Protein AF-A0A6M1ZER3-F1 (afdb_monomer)

Sequence (90 aa):
MLFDLTFFKKDKDSALAAVSQDGWALACATPELRDDLEVVSAAIAQNPEAIQYASKRIKNNPELLQESEKRLELIAQYDDYTIEEYSFEE

Structure (mmCIF, N/CA/C/O backbone):
data_AF-A0A6M1ZER3-F1
#
_entry.id   AF-A0A6M1ZER3-F1
#
loop_
_atom_site.group_PDB
_atom_site.id
_atom_site.type_symbol
_atom_site.label_atom_id
_atom_site.label_alt_id
_atom_site.label_comp_id
_atom_site.label_asym_id
_atom_site.label_entity_id
_atom_site.label_seq_id
_atom_site.pdbx_PDB_ins_code
_atom_site.Cartn_x
_atom_site.Cartn_y
_atom_site.Cartn_z
_atom_site.occupancy
_atom_site.B_iso_or_equiv
_atom_site.auth_seq_id
_atom_site.auth_comp_id
_atom_site.auth_asym_id
_atom_site.auth_atom_id
_atom_site.pdbx_PDB_model_num
ATOM 1 N N . MET A 1 1 ? 8.025 14.425 -30.007 1.00 50.88 1 MET A N 1
ATOM 2 C CA . MET A 1 1 ? 8.581 13.480 -29.016 1.00 50.88 1 MET A CA 1
ATOM 3 C C . MET A 1 1 ? 7.412 12.871 -28.262 1.00 50.88 1 MET A C 1
ATOM 5 O O . MET A 1 1 ? 6.687 13.609 -27.619 1.00 50.88 1 MET A O 1
ATOM 9 N N . LEU A 1 2 ? 7.169 11.573 -28.449 1.00 54.81 2 LEU A N 1
ATOM 10 C CA . LEU A 1 2 ? 6.015 10.812 -27.936 1.00 54.81 2 LEU A CA 1
ATOM 11 C C . LEU A 1 2 ? 6.456 9.830 -26.826 1.00 54.81 2 LEU A C 1
ATOM 13 O O . LEU A 1 2 ? 5.882 8.758 -26.685 1.00 54.81 2 LEU A O 1
ATOM 17 N N . PHE A 1 3 ? 7.534 10.158 -26.103 1.00 57.72 3 PHE A N 1
ATOM 18 C CA . PHE A 1 3 ? 8.285 9.172 -25.320 1.00 57.72 3 PHE A CA 1
ATOM 19 C C . PHE A 1 3 ? 7.764 8.931 -23.893 1.00 57.72 3 PHE A C 1
ATOM 21 O O . PHE A 1 3 ? 8.064 7.882 -23.345 1.00 57.72 3 PHE A O 1
ATOM 28 N N . ASP A 1 4 ? 6.925 9.806 -23.323 1.00 59.88 4 ASP A N 1
ATOM 29 C CA . ASP A 1 4 ? 6.686 9.755 -21.865 1.00 59.88 4 ASP A CA 1
ATOM 30 C C . ASP A 1 4 ? 5.260 9.423 -21.400 1.00 59.88 4 ASP A C 1
ATOM 32 O O . ASP A 1 4 ? 5.063 9.069 -20.243 1.00 59.88 4 ASP A O 1
ATOM 36 N N . LEU A 1 5 ? 4.239 9.451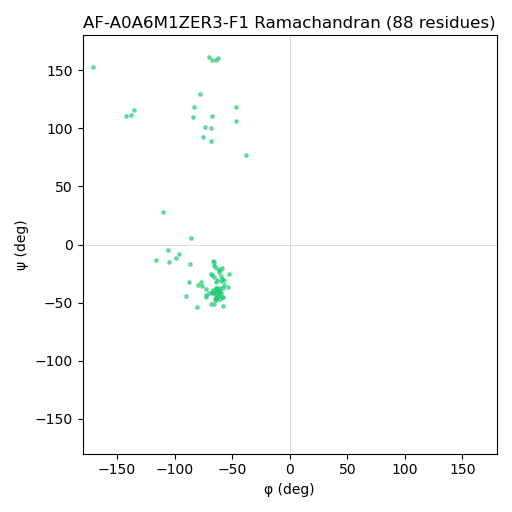 -22.264 1.00 61.41 5 LEU A N 1
ATOM 37 C CA . LEU A 1 5 ? 2.862 9.159 -21.817 1.00 61.41 5 LEU A CA 1
ATOM 38 C C . LEU A 1 5 ? 2.506 7.668 -21.844 1.00 61.41 5 LEU A C 1
ATOM 40 O O . LEU A 1 5 ? 1.688 7.211 -21.049 1.00 61.41 5 LEU A O 1
ATOM 44 N N . THR A 1 6 ? 3.074 6.905 -22.776 1.00 70.56 6 THR A N 1
ATOM 45 C CA . THR A 1 6 ? 2.764 5.475 -22.938 1.00 70.56 6 THR A CA 1
ATOM 46 C C . THR A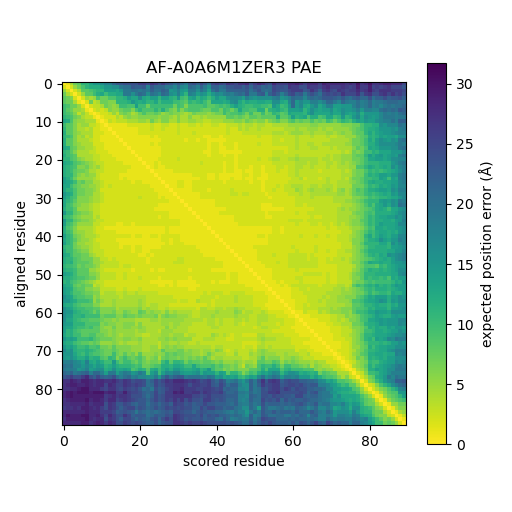 1 6 ? 3.501 4.613 -21.922 1.00 70.56 6 THR A C 1
ATOM 48 O O . THR A 1 6 ? 2.940 3.626 -21.454 1.00 70.56 6 THR A O 1
ATOM 51 N N . PHE A 1 7 ? 4.725 5.002 -21.559 1.00 69.94 7 PHE A N 1
ATOM 52 C CA . PHE A 1 7 ? 5.527 4.322 -20.547 1.00 69.94 7 PHE A CA 1
ATOM 53 C C . PHE A 1 7 ? 4.880 4.450 -19.162 1.00 69.94 7 PHE A C 1
ATOM 55 O O . PHE A 1 7 ? 4.559 3.439 -18.549 1.00 69.94 7 PHE A O 1
ATOM 62 N N . PHE A 1 8 ? 4.532 5.676 -18.752 1.00 66.25 8 PHE A N 1
ATOM 63 C CA . PHE A 1 8 ? 3.876 5.918 -17.464 1.00 66.25 8 PHE A CA 1
ATOM 64 C C . PHE A 1 8 ? 2.506 5.232 -17.348 1.00 66.25 8 PHE A C 1
ATOM 66 O O . PHE A 1 8 ? 2.183 4.658 -16.311 1.00 66.25 8 PHE A O 1
ATOM 73 N N . LYS A 1 9 ? 1.703 5.225 -18.425 1.00 76.44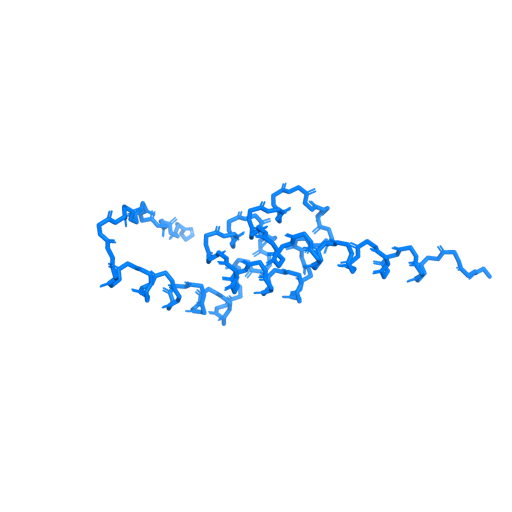 9 LYS A N 1
ATOM 74 C CA . LYS A 1 9 ? 0.440 4.467 -18.450 1.00 76.44 9 LYS A CA 1
ATOM 75 C C . LYS A 1 9 ? 0.669 2.970 -18.269 1.00 76.44 9 LYS A C 1
ATOM 77 O O . LYS A 1 9 ? -0.030 2.351 -17.481 1.00 76.44 9 LYS A O 1
ATOM 82 N N . LYS A 1 10 ? 1.669 2.403 -18.948 1.00 80.38 10 LYS A N 1
ATOM 83 C CA . LYS A 1 10 ? 1.996 0.980 -18.826 1.00 80.38 10 LYS A CA 1
ATOM 84 C C . LYS A 1 10 ? 2.457 0.617 -17.413 1.00 80.38 10 LYS A C 1
ATOM 86 O O . LYS A 1 10 ? 2.073 -0.442 -16.916 1.00 80.38 10 LYS A O 1
ATOM 91 N N . ASP A 1 11 ? 3.240 1.478 -16.771 1.00 85.81 11 ASP A N 1
ATOM 92 C CA . ASP A 1 11 ? 3.687 1.269 -15.391 1.00 85.81 11 ASP A CA 1
ATOM 93 C C . ASP A 1 11 ? 2.517 1.343 -14.410 1.00 85.81 11 ASP A C 1
ATOM 95 O O . ASP A 1 11 ? 2.397 0.490 -13.531 1.00 85.81 11 ASP A O 1
ATOM 99 N N . LYS A 1 12 ? 1.597 2.294 -14.612 1.00 90.81 12 LYS A N 1
ATOM 100 C CA . LYS A 1 12 ? 0.367 2.397 -13.824 1.00 90.81 12 LYS A CA 1
ATOM 101 C C . LYS A 1 12 ? -0.551 1.190 -14.014 1.00 90.81 12 LYS A C 1
ATOM 103 O O . LYS A 1 12 ? -0.989 0.617 -13.023 1.00 90.81 12 LYS A O 1
ATOM 108 N N . ASP A 1 13 ? -0.800 0.762 -15.249 1.00 93.69 13 ASP A N 1
ATOM 109 C CA . ASP A 1 13 ? -1.630 -0.416 -15.544 1.00 93.69 13 ASP A CA 1
ATOM 110 C C . ASP A 1 13 ? -1.027 -1.686 -14.922 1.00 93.69 13 ASP A C 1
ATOM 112 O O . ASP A 1 13 ? -1.736 -2.511 -14.344 1.00 93.69 13 ASP A O 1
ATOM 116 N N . SER A 1 14 ? 0.301 -1.824 -14.993 1.00 92.62 14 SER A N 1
ATOM 117 C CA . SER A 1 14 ? 1.025 -2.940 -14.374 1.00 92.62 14 SER A CA 1
ATOM 118 C C . SER A 1 14 ? 0.924 -2.896 -12.849 1.00 92.62 14 SER A C 1
ATOM 120 O O . SER A 1 14 ? 0.703 -3.930 -12.220 1.00 92.62 14 SER A O 1
ATOM 122 N N . ALA A 1 15 ? 1.042 -1.707 -12.253 1.00 93.62 15 ALA A N 1
ATOM 123 C CA . ALA A 1 15 ? 0.875 -1.516 -10.819 1.00 93.62 15 ALA A CA 1
ATOM 124 C C . ALA A 1 15 ? -0.553 -1.840 -10.369 1.00 93.62 15 ALA A C 1
ATOM 126 O O . ALA A 1 15 ? -0.714 -2.580 -9.406 1.00 93.62 15 ALA A O 1
ATOM 127 N N . LEU A 1 16 ? -1.575 -1.376 -11.096 1.00 96.00 16 LEU A N 1
ATOM 128 C CA . LEU A 1 16 ? -2.983 -1.696 -10.836 1.00 96.00 16 LEU A CA 1
ATOM 129 C C . LEU A 1 16 ? -3.235 -3.207 -10.886 1.00 96.00 16 LEU A C 1
ATOM 131 O O . LEU A 1 16 ? -3.859 -3.761 -9.982 1.00 96.00 16 LEU A O 1
ATOM 135 N N . ALA A 1 17 ? -2.693 -3.896 -11.893 1.00 95.94 17 ALA A N 1
ATOM 136 C CA . ALA A 1 17 ? -2.797 -5.348 -11.990 1.00 95.94 17 ALA A CA 1
ATOM 137 C C . ALA A 1 17 ? -2.090 -6.068 -10.828 1.00 95.94 17 ALA A C 1
ATOM 139 O O . ALA A 1 17 ? -2.598 -7.077 -10.337 1.00 95.94 17 ALA A O 1
ATOM 140 N N . ALA A 1 18 ? -0.946 -5.560 -10.363 1.00 95.19 18 ALA A N 1
ATOM 141 C CA . ALA A 1 18 ? -0.232 -6.123 -9.222 1.00 95.19 18 ALA A CA 1
ATOM 142 C C . ALA A 1 18 ? -1.008 -5.924 -7.911 1.00 95.19 18 ALA A C 1
ATOM 144 O O . ALA A 1 18 ? -1.283 -6.903 -7.222 1.00 95.19 18 ALA A O 1
ATOM 145 N N . VAL A 1 19 ? -1.438 -4.693 -7.608 1.00 96.12 19 VAL A N 1
ATOM 146 C CA . VAL A 1 19 ? -2.153 -4.385 -6.356 1.00 96.12 19 VAL A CA 1
ATOM 147 C C . VAL A 1 19 ? -3.549 -5.001 -6.299 1.00 96.12 19 VAL A C 1
ATOM 149 O O . VAL A 1 19 ? -4.041 -5.295 -5.217 1.00 96.12 19 VAL A O 1
ATOM 152 N N . SER A 1 20 ? -4.173 -5.257 -7.455 1.00 94.31 20 SER A N 1
ATOM 153 C CA . SER A 1 20 ? -5.441 -5.996 -7.523 1.00 94.31 20 SER A CA 1
ATOM 154 C C . SER A 1 20 ? -5.305 -7.468 -7.121 1.00 94.31 20 SER A C 1
ATOM 156 O O . SER A 1 20 ? -6.278 -8.072 -6.677 1.00 94.31 20 SER A O 1
ATOM 158 N N . GLN A 1 21 ? -4.110 -8.047 -7.276 1.00 94.50 21 GLN A N 1
ATOM 159 C CA . GLN A 1 21 ? -3.812 -9.419 -6.865 1.00 94.50 21 GLN A CA 1
ATOM 160 C C . GLN A 1 21 ? -3.294 -9.461 -5.426 1.00 94.50 21 GLN A C 1
ATOM 162 O O . GLN A 1 21 ? -3.746 -10.297 -4.646 1.00 94.50 21 GLN A O 1
ATOM 167 N N . ASP A 1 22 ? -2.390 -8.546 -5.074 1.00 93.00 22 ASP A N 1
ATOM 168 C CA . ASP A 1 22 ? -1.800 -8.406 -3.743 1.00 93.00 22 ASP A CA 1
ATOM 169 C C . ASP A 1 22 ? -1.609 -6.926 -3.380 1.00 93.00 22 ASP A C 1
ATOM 171 O O . ASP A 1 22 ? -0.745 -6.256 -3.944 1.00 93.00 22 ASP A O 1
ATOM 175 N N . GLY A 1 23 ? -2.373 -6.406 -2.417 1.00 91.38 23 GLY A N 1
ATOM 176 C CA . GLY A 1 23 ? -2.303 -5.013 -1.977 1.00 91.38 23 GLY A CA 1
ATOM 177 C C . GLY A 1 23 ? -0.922 -4.630 -1.436 1.00 91.38 23 GLY A C 1
ATOM 178 O O . GLY A 1 23 ? -0.492 -3.485 -1.602 1.00 91.38 23 GLY A O 1
ATOM 179 N N . TRP A 1 24 ? -0.158 -5.592 -0.901 1.00 94.19 24 TRP A N 1
ATOM 180 C CA . TRP A 1 24 ? 1.229 -5.376 -0.471 1.00 94.19 24 TRP A CA 1
ATOM 181 C C . TRP A 1 24 ? 2.174 -5.060 -1.635 1.00 94.19 24 TRP A C 1
ATOM 183 O O . TRP A 1 24 ? 3.239 -4.483 -1.410 1.00 94.19 24 TRP A O 1
ATOM 193 N N . ALA A 1 25 ? 1.792 -5.342 -2.887 1.00 95.56 25 ALA A N 1
ATOM 194 C CA . ALA A 1 25 ? 2.584 -4.991 -4.066 1.00 95.56 25 ALA A CA 1
ATOM 195 C C . ALA A 1 25 ? 2.855 -3.478 -4.176 1.00 95.56 25 ALA A C 1
ATOM 197 O O . ALA A 1 25 ? 3.832 -3.068 -4.810 1.00 95.56 25 ALA A O 1
ATOM 198 N N . LEU A 1 26 ? 2.060 -2.638 -3.499 1.00 94.38 26 LEU A N 1
ATOM 199 C CA . LEU A 1 26 ? 2.327 -1.204 -3.376 1.00 94.38 26 LEU A CA 1
ATOM 200 C C . LEU A 1 26 ? 3.707 -0.915 -2.749 1.00 94.38 26 LEU A C 1
ATOM 202 O O . LEU A 1 26 ? 4.364 0.059 -3.123 1.00 94.38 26 LEU A O 1
ATOM 206 N N . ALA A 1 27 ? 4.203 -1.794 -1.871 1.00 95.19 27 ALA A N 1
ATOM 207 C CA . ALA A 1 27 ? 5.537 -1.712 -1.274 1.00 95.19 27 ALA A CA 1
ATOM 208 C C . ALA A 1 27 ? 6.679 -1.803 -2.298 1.00 95.19 27 ALA A C 1
ATOM 210 O O . ALA A 1 27 ? 7.795 -1.360 -2.013 1.00 95.19 27 ALA A O 1
ATOM 211 N N . CYS A 1 28 ? 6.416 -2.350 -3.487 1.00 93.12 28 CYS A N 1
ATOM 212 C CA . CYS A 1 28 ? 7.373 -2.454 -4.588 1.00 93.12 28 CYS A CA 1
ATOM 213 C C . CYS A 1 28 ? 7.192 -1.355 -5.645 1.00 93.12 28 CYS A C 1
ATOM 215 O O . CYS A 1 28 ? 8.065 -1.184 -6.494 1.00 93.12 28 CYS A O 1
ATOM 217 N N . ALA A 1 29 ? 6.095 -0.594 -5.598 1.00 93.31 29 ALA A N 1
ATOM 218 C CA . ALA A 1 29 ? 5.818 0.467 -6.559 1.00 93.31 29 ALA A CA 1
ATOM 219 C C . ALA A 1 29 ? 6.811 1.635 -6.421 1.00 93.31 29 ALA A C 1
ATOM 221 O O . ALA A 1 29 ? 7.432 1.821 -5.366 1.00 93.31 29 ALA A O 1
ATOM 222 N N . THR A 1 30 ? 6.955 2.441 -7.473 1.00 94.38 30 THR A N 1
ATOM 223 C CA . THR A 1 30 ? 7.801 3.642 -7.440 1.00 94.38 30 THR A CA 1
ATOM 224 C C . THR A 1 30 ? 7.177 4.733 -6.557 1.00 94.38 30 THR A C 1
ATOM 226 O O . THR A 1 30 ? 5.976 4.679 -6.271 1.00 94.38 30 THR A O 1
ATOM 229 N N . PRO A 1 31 ? 7.952 5.738 -6.108 1.00 93.69 31 PRO A N 1
ATOM 230 C CA . PRO A 1 31 ? 7.415 6.849 -5.325 1.00 93.69 31 PRO A CA 1
ATOM 231 C C . PRO A 1 31 ? 6.238 7.564 -5.998 1.00 93.69 31 PRO A C 1
ATOM 233 O O . PRO A 1 31 ? 5.296 7.938 -5.310 1.00 93.69 31 PRO A O 1
ATOM 236 N N . GLU A 1 32 ? 6.260 7.704 -7.324 1.00 93.31 32 GLU A N 1
ATOM 237 C CA . GLU A 1 32 ? 5.195 8.346 -8.103 1.00 93.31 32 GLU A CA 1
ATOM 238 C C . GLU A 1 32 ? 3.895 7.536 -8.052 1.00 93.31 32 GLU A C 1
ATOM 240 O O . GLU A 1 32 ? 2.817 8.104 -7.915 1.00 93.31 32 GLU A O 1
ATOM 245 N N . LEU A 1 33 ? 3.989 6.205 -8.108 1.00 94.25 33 LEU A N 1
ATOM 246 C CA . LEU A 1 33 ? 2.834 5.305 -8.049 1.00 94.25 33 LEU A CA 1
ATOM 247 C C . LEU A 1 33 ? 2.288 5.142 -6.624 1.00 94.25 33 LEU A C 1
ATOM 249 O O . LEU A 1 33 ? 1.081 5.031 -6.443 1.00 94.25 33 LEU A O 1
ATOM 253 N N . ARG A 1 34 ? 3.148 5.200 -5.597 1.00 94.75 34 ARG A N 1
ATOM 254 C CA . ARG A 1 34 ? 2.728 5.282 -4.177 1.00 94.75 34 ARG A CA 1
ATOM 255 C C . ARG A 1 34 ? 2.026 6.591 -3.835 1.00 94.75 34 ARG A C 1
ATOM 257 O O . ARG A 1 34 ? 1.453 6.733 -2.756 1.00 94.75 34 ARG A O 1
ATOM 264 N N . ASP A 1 35 ? 2.144 7.563 -4.719 1.00 94.44 35 ASP A N 1
ATOM 265 C CA . ASP A 1 35 ? 1.552 8.881 -4.613 1.00 94.44 35 ASP A CA 1
ATOM 266 C C . ASP A 1 35 ? 0.348 9.044 -5.567 1.00 94.44 35 ASP A C 1
ATOM 268 O O . ASP A 1 35 ? -0.365 10.048 -5.504 1.00 94.44 35 ASP A O 1
ATOM 272 N N . ASP A 1 36 ? 0.077 8.039 -6.409 1.00 94.81 36 ASP A N 1
ATOM 273 C CA . ASP A 1 36 ? -1.088 7.974 -7.290 1.00 94.81 36 ASP A CA 1
ATOM 274 C C . ASP A 1 36 ? -2.306 7.447 -6.517 1.00 94.81 36 ASP A C 1
ATOM 276 O O . ASP A 1 36 ? -2.325 6.323 -6.013 1.00 94.81 36 ASP A O 1
ATOM 280 N N . LEU A 1 37 ? -3.345 8.281 -6.433 1.00 92.88 37 LEU A N 1
ATOM 281 C CA . LEU A 1 37 ? -4.570 7.985 -5.687 1.00 92.88 37 LEU A CA 1
ATOM 282 C C . LEU A 1 37 ? -5.267 6.704 -6.155 1.00 92.88 37 LEU A C 1
ATOM 284 O O . LEU A 1 37 ? -5.815 5.979 -5.331 1.00 92.88 37 LEU A O 1
ATOM 288 N N . GLU A 1 38 ? -5.263 6.427 -7.457 1.00 94.81 38 GLU A N 1
ATOM 289 C CA . GLU A 1 38 ? -5.973 5.283 -8.030 1.00 94.81 38 GLU A CA 1
ATOM 290 C C . GLU A 1 38 ? -5.252 3.978 -7.694 1.00 94.81 38 GLU A C 1
ATOM 292 O O . GLU A 1 38 ? -5.883 3.015 -7.262 1.00 94.81 38 GLU A O 1
ATOM 297 N N . VAL A 1 39 ? -3.921 3.968 -7.816 1.00 95.56 39 VAL A N 1
ATOM 298 C CA . VAL A 1 39 ? -3.095 2.806 -7.461 1.00 95.56 39 VAL A CA 1
ATOM 299 C C . VAL A 1 39 ? -3.189 2.513 -5.966 1.00 95.56 39 VAL A C 1
ATOM 301 O O . VAL A 1 39 ? -3.402 1.365 -5.577 1.00 95.56 39 VAL A O 1
ATOM 304 N N . VAL A 1 40 ? -3.081 3.540 -5.117 1.00 94.94 40 VAL A N 1
ATOM 305 C CA . VAL A 1 40 ? -3.176 3.359 -3.661 1.00 94.94 40 VAL A CA 1
ATOM 306 C C . VAL A 1 40 ? -4.583 2.935 -3.241 1.00 94.94 40 VAL A C 1
ATOM 308 O O . VAL A 1 40 ? -4.721 2.044 -2.409 1.00 94.94 40 VAL A O 1
ATOM 311 N N . SER A 1 41 ? -5.631 3.520 -3.824 1.00 93.81 41 SER A N 1
ATOM 312 C CA . SER A 1 41 ? -7.012 3.129 -3.525 1.00 93.81 41 SER A CA 1
ATOM 313 C C . SER A 1 41 ? -7.281 1.673 -3.913 1.00 93.81 41 SER A C 1
ATOM 315 O O . SER A 1 41 ? -7.869 0.936 -3.123 1.00 93.81 41 SER A O 1
ATOM 317 N N . ALA A 1 42 ? -6.791 1.229 -5.075 1.00 95.31 42 ALA A N 1
ATOM 318 C CA . ALA A 1 42 ? -6.881 -0.170 -5.484 1.00 95.31 42 ALA A 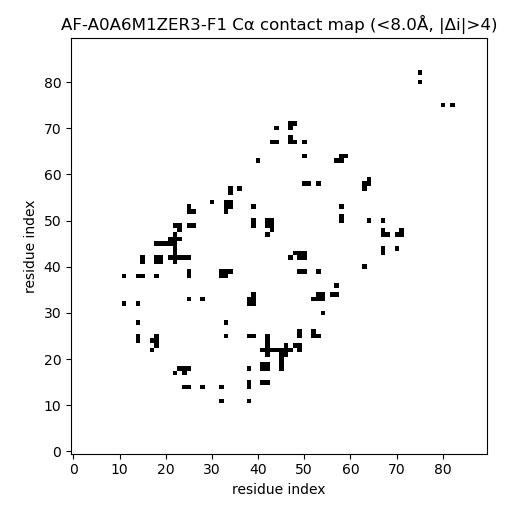CA 1
ATOM 319 C C . ALA A 1 42 ? -6.135 -1.102 -4.513 1.00 95.31 42 ALA A C 1
ATOM 321 O O . ALA A 1 42 ? -6.660 -2.157 -4.160 1.00 95.31 42 ALA A O 1
ATOM 322 N N . ALA A 1 43 ? -4.958 -0.690 -4.029 1.00 95.31 43 ALA A N 1
ATOM 323 C CA . ALA A 1 43 ? -4.207 -1.441 -3.028 1.00 95.31 43 ALA A CA 1
ATOM 324 C C . ALA A 1 43 ? -4.960 -1.546 -1.692 1.00 95.31 43 ALA A C 1
ATOM 326 O O . ALA A 1 43 ? -5.090 -2.648 -1.175 1.00 95.31 43 ALA A O 1
ATOM 327 N N . ILE A 1 44 ? -5.516 -0.441 -1.177 1.00 93.12 44 ILE A N 1
ATOM 328 C CA . ILE A 1 44 ? -6.320 -0.402 0.063 1.00 93.12 44 ILE A CA 1
ATOM 329 C C . ILE A 1 4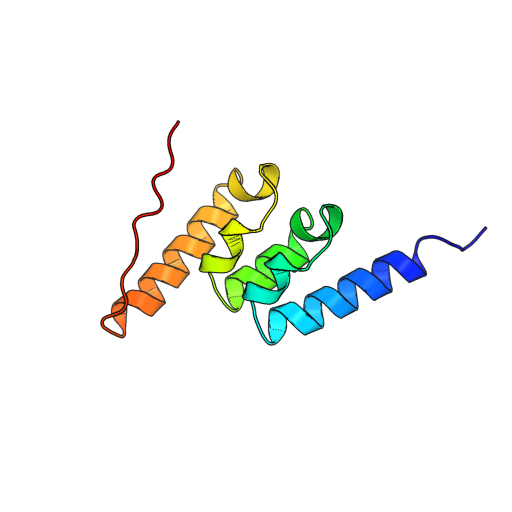4 ? -7.585 -1.256 -0.063 1.00 93.12 44 ILE A C 1
ATOM 331 O O . ILE A 1 44 ? -7.987 -1.931 0.883 1.00 93.12 44 ILE A O 1
ATOM 335 N N . ALA A 1 45 ? -8.230 -1.230 -1.231 1.00 91.25 45 ALA A N 1
ATOM 336 C CA . ALA A 1 45 ? -9.424 -2.026 -1.477 1.00 91.25 45 ALA A CA 1
ATOM 337 C C . ALA A 1 45 ? -9.140 -3.535 -1.412 1.00 91.25 45 ALA A C 1
ATOM 339 O O . ALA A 1 45 ? -10.030 -4.285 -1.006 1.00 91.25 45 ALA A O 1
ATOM 340 N N . GLN A 1 46 ? -7.929 -3.954 -1.799 1.00 93.25 46 GLN A N 1
ATOM 341 C CA . GLN A 1 46 ? -7.458 -5.335 -1.701 1.00 93.25 46 GLN A CA 1
ATOM 342 C C . GLN A 1 46 ? -6.974 -5.658 -0.279 1.00 93.25 46 GLN A C 1
ATOM 344 O O . GLN A 1 46 ? -7.463 -6.612 0.322 1.00 93.25 46 GLN A O 1
ATOM 349 N N . ASN A 1 47 ? -6.058 -4.850 0.263 1.00 91.06 47 ASN A N 1
ATOM 350 C CA . ASN A 1 47 ? -5.567 -4.935 1.631 1.00 91.06 47 ASN A CA 1
ATOM 351 C C . ASN A 1 47 ? -5.449 -3.525 2.230 1.00 91.06 47 ASN A C 1
ATOM 353 O O . ASN A 1 47 ? -4.557 -2.763 1.841 1.00 91.06 47 ASN A O 1
ATOM 357 N N . PRO A 1 48 ? -6.287 -3.184 3.219 1.00 90.75 48 PRO A N 1
ATOM 358 C CA . PRO A 1 48 ? -6.271 -1.865 3.833 1.00 90.75 48 PRO A CA 1
ATOM 359 C C . PRO A 1 48 ? -4.933 -1.468 4.469 1.00 90.75 48 PRO A C 1
ATOM 361 O O . PRO A 1 48 ? -4.580 -0.289 4.448 1.00 90.75 48 PRO A O 1
ATOM 364 N N . GLU A 1 49 ? -4.143 -2.432 4.956 1.00 90.00 49 GLU A N 1
ATOM 365 C CA . GLU A 1 49 ? -2.813 -2.178 5.528 1.00 90.00 49 GLU A CA 1
ATOM 366 C C . GLU A 1 49 ? -1.801 -1.670 4.492 1.00 90.00 49 GLU A C 1
ATOM 368 O O . GLU A 1 49 ? -0.763 -1.112 4.859 1.00 90.00 49 GLU A O 1
ATOM 373 N N . ALA A 1 50 ? -2.089 -1.803 3.192 1.00 92.81 50 ALA A N 1
ATOM 374 C CA . ALA A 1 50 ? -1.231 -1.298 2.125 1.00 92.81 50 ALA A CA 1
ATOM 375 C C . ALA A 1 50 ? -1.031 0.225 2.198 1.00 92.81 50 ALA A C 1
ATOM 377 O O . ALA A 1 50 ? -0.011 0.727 1.714 1.00 92.81 50 ALA A O 1
ATOM 378 N N . ILE A 1 51 ? -1.937 0.965 2.857 1.00 92.56 51 ILE A N 1
ATOM 379 C CA . ILE A 1 51 ? -1.812 2.414 3.084 1.00 92.56 51 ILE A CA 1
ATOM 380 C C . ILE A 1 51 ? -0.465 2.798 3.719 1.00 92.56 51 ILE A C 1
ATOM 382 O O . ILE A 1 51 ? 0.054 3.892 3.484 1.00 92.56 51 ILE A O 1
ATOM 386 N N . GLN A 1 52 ? 0.179 1.875 4.439 1.00 92.56 52 GLN A N 1
ATOM 387 C CA . GLN A 1 52 ? 1.505 2.074 5.016 1.00 92.56 52 GLN A CA 1
ATOM 388 C C . GLN A 1 52 ? 2.621 2.340 4.003 1.00 92.56 52 GLN A C 1
ATOM 390 O O . GLN A 1 52 ? 3.630 2.963 4.348 1.00 92.56 52 GLN A O 1
ATOM 395 N N . TYR A 1 53 ? 2.455 1.907 2.756 1.00 94.38 53 TYR A N 1
ATOM 396 C CA . TYR A 1 53 ? 3.427 2.142 1.689 1.00 94.38 53 TYR A CA 1
ATOM 397 C C . TYR A 1 53 ? 3.090 3.354 0.835 1.00 94.38 53 TYR A C 1
ATOM 399 O O . TYR A 1 53 ? 3.919 3.767 0.026 1.00 94.38 53 TYR A O 1
ATOM 407 N N . ALA A 1 54 ? 1.911 3.943 1.022 1.00 93.62 54 ALA A N 1
ATOM 408 C CA . ALA A 1 54 ? 1.528 5.154 0.325 1.00 93.62 54 ALA A CA 1
ATOM 409 C C . ALA A 1 54 ? 2.430 6.335 0.719 1.00 93.62 54 ALA A C 1
ATOM 411 O O . ALA A 1 54 ? 3.087 6.350 1.768 1.00 93.62 54 ALA A O 1
ATOM 412 N N . SER A 1 55 ? 2.467 7.352 -0.137 1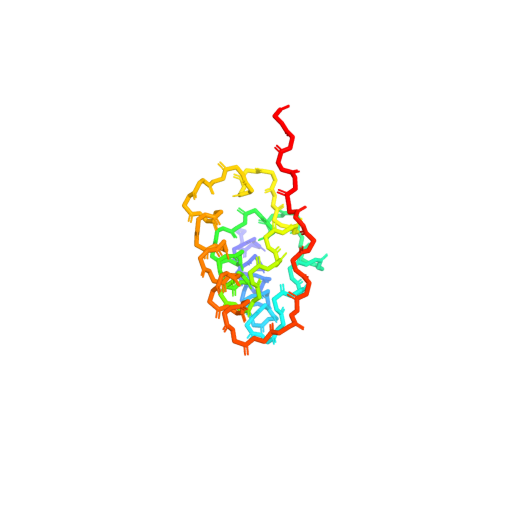.00 94.50 55 SER A N 1
ATOM 413 C CA . SER A 1 55 ? 3.207 8.577 0.146 1.00 94.50 55 SER A CA 1
ATOM 414 C C . SER A 1 55 ? 2.655 9.286 1.390 1.00 94.50 55 SER A C 1
ATOM 416 O O . SER A 1 55 ? 1.496 9.118 1.770 1.00 94.50 55 SER A O 1
ATOM 418 N N . LYS A 1 56 ? 3.456 10.170 1.997 1.00 91.62 56 LYS A N 1
ATOM 419 C CA . LYS A 1 56 ? 2.991 11.004 3.120 1.00 91.62 56 LYS A CA 1
ATOM 420 C C . LYS A 1 56 ? 1.764 11.846 2.759 1.00 91.62 56 LYS A C 1
ATOM 422 O O . LYS A 1 56 ? 0.904 12.048 3.605 1.00 91.62 56 LYS A O 1
ATOM 427 N N . ARG A 1 57 ? 1.661 12.318 1.508 1.00 91.62 57 ARG A N 1
ATOM 428 C CA . ARG A 1 57 ? 0.491 13.087 1.061 1.00 91.62 57 ARG A CA 1
ATOM 429 C C . ARG A 1 57 ? -0.769 12.230 1.117 1.00 91.62 57 ARG A C 1
ATOM 431 O O . ARG A 1 57 ? -1.793 12.708 1.586 1.00 91.62 57 ARG A O 1
ATOM 438 N N . ILE A 1 58 ? -0.681 10.990 0.639 1.00 90.12 58 ILE A N 1
ATOM 439 C CA . ILE A 1 58 ? -1.811 10.062 0.630 1.00 90.12 58 ILE A CA 1
ATOM 440 C C . ILE A 1 58 ? -2.171 9.612 2.044 1.00 90.12 58 ILE A C 1
ATOM 442 O O . ILE A 1 58 ? -3.346 9.606 2.387 1.00 90.12 58 ILE A O 1
ATOM 446 N N . LYS A 1 59 ? -1.175 9.317 2.885 1.00 86.56 59 LYS A N 1
ATOM 447 C CA . LYS A 1 59 ? -1.401 8.992 4.301 1.00 86.56 59 LYS A CA 1
ATOM 448 C C . LYS A 1 59 ? -2.076 10.121 5.068 1.00 86.56 59 LYS A C 1
ATOM 450 O O . LYS A 1 59 ? -2.839 9.846 5.971 1.00 86.56 59 LYS A O 1
ATOM 455 N N . ASN A 1 60 ? -1.832 11.375 4.697 1.00 86.19 60 ASN A N 1
ATOM 456 C CA . ASN A 1 60 ? -2.495 12.527 5.306 1.00 86.19 60 ASN A CA 1
ATOM 457 C C . ASN A 1 60 ? -3.850 12.854 4.654 1.00 86.19 60 ASN A C 1
ATOM 459 O O . ASN A 1 60 ? -4.439 13.886 4.974 1.00 86.19 60 ASN A O 1
ATOM 463 N N . ASN A 1 61 ? -4.337 12.031 3.717 1.00 88.25 61 ASN A N 1
ATOM 464 C CA . ASN A 1 61 ? -5.665 12.193 3.144 1.00 88.25 61 ASN A CA 1
ATOM 465 C C . ASN A 1 61 ? -6.704 11.514 4.061 1.00 88.25 61 ASN A C 1
ATOM 467 O O . ASN A 1 61 ? -6.747 10.281 4.107 1.00 88.25 61 ASN A O 1
ATOM 471 N N . PRO A 1 62 ? -7.561 12.287 4.754 1.00 84.38 62 PRO A N 1
ATOM 472 C CA . PRO A 1 62 ? -8.509 11.739 5.720 1.00 84.38 62 PRO A CA 1
ATOM 473 C C . PRO A 1 62 ? -9.538 10.800 5.082 1.00 84.38 62 PRO A C 1
ATOM 475 O O . PRO A 1 62 ? -9.968 9.853 5.729 1.00 84.38 62 PRO A O 1
ATOM 478 N N . GLU A 1 63 ? -9.906 11.011 3.815 1.00 87.69 63 GLU A N 1
ATOM 479 C CA . GLU A 1 63 ? -10.881 10.156 3.126 1.00 87.69 63 GLU A CA 1
ATOM 480 C C . GLU A 1 63 ? -10.331 8.741 2.904 1.00 87.69 63 GLU A C 1
ATOM 482 O O . GLU A 1 63 ? -11.037 7.755 3.105 1.00 87.69 63 GLU A O 1
ATOM 487 N N . LEU A 1 64 ? -9.053 8.629 2.525 1.00 84.50 64 LEU A N 1
ATOM 488 C CA . LEU A 1 64 ? -8.411 7.331 2.306 1.00 84.50 64 LEU A CA 1
ATOM 489 C C . LEU A 1 64 ? -8.047 6.631 3.613 1.00 84.50 64 LEU A C 1
ATOM 491 O O . LEU A 1 64 ? -8.175 5.409 3.684 1.00 84.50 64 LEU A O 1
ATOM 495 N N . LEU A 1 65 ? -7.642 7.387 4.638 1.00 85.12 65 LEU A N 1
ATOM 496 C CA . LEU A 1 65 ? -7.461 6.851 5.987 1.00 85.12 65 LEU A CA 1
ATOM 497 C C . LEU A 1 65 ? -8.762 6.229 6.489 1.00 85.12 65 LEU A C 1
ATOM 499 O O . LEU A 1 65 ? -8.781 5.043 6.807 1.00 85.12 65 LEU A O 1
ATOM 503 N N . GLN A 1 66 ? -9.860 6.983 6.443 1.00 86.56 66 GLN A N 1
ATOM 504 C CA . GLN A 1 66 ? -11.157 6.511 6.912 1.00 86.56 66 GLN A CA 1
ATOM 505 C C . GLN A 1 66 ? -11.648 5.281 6.134 1.00 86.56 66 GLN A C 1
ATOM 507 O O . GLN A 1 66 ? -12.202 4.356 6.725 1.00 86.56 66 GLN A O 1
ATOM 512 N N . GLU A 1 67 ? -11.440 5.240 4.814 1.00 86.06 67 GLU A N 1
ATOM 513 C CA . GLU A 1 67 ? -11.785 4.063 4.007 1.00 86.06 67 GLU A CA 1
ATOM 514 C C . GLU A 1 67 ? -10.938 2.842 4.396 1.00 86.06 67 GLU A C 1
ATOM 516 O O . GLU A 1 67 ? -11.476 1.739 4.507 1.00 86.06 67 GLU A O 1
ATOM 521 N N . SER A 1 68 ? -9.633 3.023 4.634 1.00 86.06 68 SER A N 1
ATOM 522 C CA . SER A 1 68 ? -8.760 1.933 5.081 1.00 86.06 68 SER A CA 1
ATOM 523 C C . SER A 1 68 ? -9.157 1.416 6.466 1.00 86.06 68 SER A C 1
ATOM 525 O O . SER A 1 68 ? -9.351 0.215 6.629 1.00 86.06 68 SER A O 1
ATOM 527 N N . GLU A 1 69 ? -9.398 2.304 7.430 1.00 87.44 69 GLU A N 1
ATOM 528 C CA . GLU A 1 69 ? -9.821 1.962 8.792 1.00 87.44 69 GLU A CA 1
ATOM 529 C C . GLU A 1 69 ? -11.146 1.207 8.796 1.00 87.44 69 GLU A C 1
ATOM 531 O O . GLU A 1 69 ? -11.261 0.146 9.401 1.00 87.44 69 GLU A O 1
ATOM 536 N N . LYS A 1 70 ? -12.136 1.702 8.051 1.00 86.56 70 LYS A N 1
ATOM 537 C CA . LYS A 1 70 ? -13.444 1.053 7.945 1.00 86.56 70 LYS A CA 1
ATOM 538 C C . LYS A 1 70 ? -13.339 -0.355 7.361 1.00 86.56 70 LYS A C 1
ATOM 540 O O . LYS A 1 70 ? -14.079 -1.256 7.755 1.00 86.56 70 LYS A O 1
ATOM 545 N N . ARG A 1 71 ? -12.443 -0.559 6.394 1.00 83.81 71 ARG A N 1
ATOM 546 C CA . ARG A 1 71 ? -12.196 -1.890 5.829 1.00 83.81 71 ARG A CA 1
ATOM 547 C C . ARG A 1 71 ? -11.433 -2.788 6.796 1.00 83.81 71 ARG A C 1
ATOM 549 O O . ARG A 1 71 ? -11.770 -3.965 6.868 1.00 83.81 71 ARG A O 1
ATOM 556 N N . LEU A 1 72 ? -10.463 -2.256 7.542 1.00 82.94 72 LEU A N 1
ATOM 557 C CA . LEU A 1 72 ? -9.796 -2.990 8.623 1.00 82.94 72 LEU A CA 1
ATOM 558 C C . LEU A 1 72 ? -10.803 -3.437 9.679 1.00 82.94 72 LEU A C 1
ATOM 560 O O . LEU A 1 72 ? -10.790 -4.600 10.059 1.00 82.94 72 LEU A O 1
ATOM 564 N N . GLU A 1 73 ? -11.717 -2.559 10.092 1.00 80.69 73 GLU A N 1
ATOM 565 C CA . GLU A 1 73 ? -12.784 -2.883 11.042 1.00 80.69 73 GLU A CA 1
ATOM 566 C C . GLU A 1 73 ? -13.686 -4.007 10.512 1.00 80.69 73 GLU A C 1
ATOM 568 O O . GLU A 1 73 ? -14.005 -4.942 11.243 1.00 80.69 73 GLU A O 1
ATOM 573 N N . LEU A 1 74 ? -14.037 -3.972 9.220 1.00 76.88 74 LEU A N 1
ATOM 574 C CA . LEU A 1 74 ? -14.824 -5.033 8.586 1.00 76.88 74 LEU A CA 1
ATOM 575 C C . LEU A 1 74 ? -14.091 -6.386 8.577 1.00 76.88 74 LEU A C 1
ATOM 577 O O . LEU A 1 74 ? -14.734 -7.422 8.742 1.00 76.88 74 LEU A O 1
ATOM 581 N N . ILE A 1 75 ? -12.769 -6.384 8.382 1.00 72.62 75 ILE A N 1
ATOM 582 C CA . ILE A 1 75 ? -11.937 -7.596 8.417 1.00 72.62 75 ILE A CA 1
ATOM 583 C C . ILE A 1 75 ? -11.791 -8.099 9.862 1.00 72.62 75 ILE A C 1
ATOM 585 O O . ILE A 1 75 ? -11.989 -9.284 10.119 1.00 72.62 75 ILE A O 1
ATOM 589 N N . ALA A 1 76 ? -11.529 -7.198 10.811 1.00 67.56 76 ALA A N 1
ATOM 590 C CA . ALA A 1 76 ? -11.365 -7.504 12.233 1.00 67.56 76 ALA A CA 1
ATOM 591 C C . ALA A 1 76 ? -12.660 -8.007 12.890 1.00 67.56 76 ALA A C 1
ATOM 593 O O . ALA A 1 76 ? -12.618 -8.793 13.832 1.00 67.56 76 ALA A O 1
ATOM 594 N N . GLN A 1 77 ? -13.827 -7.599 12.378 1.00 62.44 77 GLN A N 1
ATOM 595 C CA . GLN A 1 77 ? -15.117 -8.114 12.836 1.00 62.44 77 GLN A CA 1
ATOM 596 C C . GLN A 1 77 ? -15.294 -9.616 12.540 1.00 62.44 77 GLN A C 1
ATOM 598 O O . GLN A 1 77 ? -16.150 -10.254 13.157 1.00 62.44 77 GLN A O 1
ATOM 603 N N . TYR A 1 78 ? -14.514 -10.177 11.609 1.00 59.19 78 TYR A N 1
ATOM 604 C CA . TYR A 1 78 ? -14.709 -11.537 11.119 1.00 59.19 78 TYR A CA 1
ATOM 605 C C . TYR A 1 78 ? -13.717 -12.589 11.617 1.00 59.19 78 TYR A C 1
ATOM 607 O O . TYR A 1 78 ? -14.077 -13.752 11.506 1.00 59.19 78 TYR A O 1
ATOM 615 N N . ASP A 1 79 ? -12.564 -12.254 12.206 1.00 51.78 79 ASP A N 1
ATOM 616 C CA . ASP A 1 79 ? -11.752 -13.224 12.962 1.00 51.78 79 ASP A CA 1
ATOM 617 C C . ASP A 1 79 ? -10.590 -12.555 13.720 1.00 51.78 79 ASP A C 1
ATOM 619 O O . ASP A 1 79 ? -10.075 -11.518 13.313 1.00 51.78 79 ASP A O 1
ATOM 623 N N . ASP A 1 80 ? -10.189 -13.202 14.815 1.00 61.31 80 ASP A N 1
ATOM 624 C CA . ASP A 1 80 ? -8.978 -13.041 15.634 1.00 61.31 80 ASP A CA 1
ATOM 625 C C . ASP A 1 80 ? -7.698 -12.730 14.819 1.00 61.31 80 ASP A C 1
ATOM 627 O O . ASP A 1 80 ? -6.872 -13.606 14.571 1.00 61.31 80 ASP A O 1
ATOM 631 N N . TYR A 1 81 ? -7.524 -11.487 14.359 1.00 49.94 81 TYR A N 1
ATOM 632 C CA . TYR A 1 81 ? -6.294 -11.024 13.719 1.00 49.94 81 TYR A CA 1
ATOM 633 C C . TYR A 1 81 ? -5.900 -9.654 14.267 1.00 49.94 81 TYR A C 1
ATOM 635 O O . TYR A 1 81 ? -6.615 -8.659 14.162 1.00 49.94 81 TYR A O 1
ATOM 643 N N . THR A 1 82 ? -4.745 -9.666 14.919 1.00 49.94 82 THR A N 1
ATOM 644 C CA . THR A 1 82 ? -4.057 -8.578 15.603 1.00 49.94 82 THR A CA 1
ATOM 645 C C . THR A 1 82 ? -4.011 -7.298 14.767 1.00 49.94 82 THR A C 1
ATOM 647 O O . THR A 1 82 ? -3.210 -7.181 13.845 1.00 49.94 82 THR A O 1
ATOM 650 N N . ILE A 1 83 ? -4.819 -6.305 15.133 1.00 52.34 83 ILE A N 1
ATOM 651 C CA . ILE A 1 83 ? -4.526 -4.909 14.807 1.00 52.34 83 ILE A CA 1
ATOM 652 C C . ILE A 1 83 ? -3.387 -4.462 15.724 1.00 52.34 83 ILE A C 1
ATOM 654 O O . ILE A 1 83 ? -3.605 -4.181 16.902 1.00 52.34 83 ILE A O 1
ATOM 658 N N . GLU A 1 84 ? -2.157 -4.428 15.205 1.00 47.81 84 GLU A N 1
ATOM 659 C CA . GLU A 1 84 ? -1.151 -3.550 15.797 1.00 47.81 84 GLU A CA 1
ATOM 660 C C . GLU A 1 84 ? -1.609 -2.119 15.519 1.00 47.81 84 GLU A C 1
ATOM 662 O O . GLU A 1 84 ? -1.692 -1.687 14.368 1.00 47.81 84 GLU A O 1
ATOM 667 N N . GLU A 1 85 ? -2.020 -1.437 16.589 1.00 50.25 85 GLU A N 1
ATOM 668 C CA . GLU A 1 85 ? -2.509 -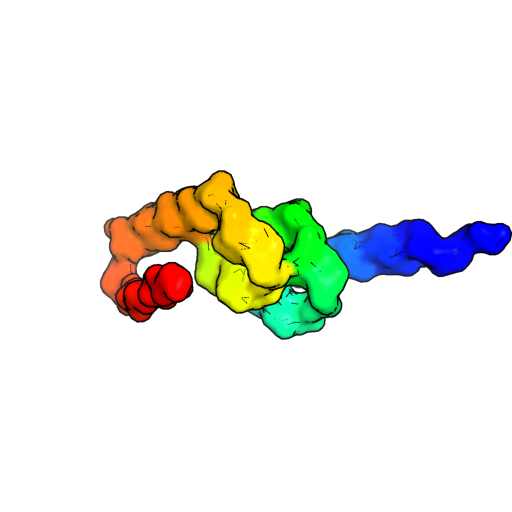0.065 16.563 1.00 50.25 85 GLU A CA 1
ATOM 669 C C . GLU A 1 85 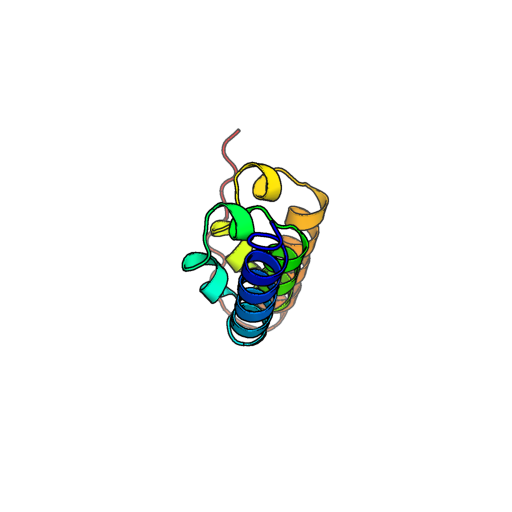? -1.579 0.815 15.725 1.00 50.25 85 GLU A C 1
ATOM 671 O O . GLU A 1 85 ? -0.398 1.004 16.029 1.00 50.25 85 GLU A O 1
ATOM 676 N N . TYR A 1 86 ? -2.138 1.376 14.657 1.00 53.19 86 TYR A N 1
ATOM 677 C CA . TYR A 1 86 ? -1.507 2.445 13.909 1.00 53.19 86 TYR A CA 1
ATOM 678 C C . TYR A 1 86 ? -1.490 3.702 14.790 1.00 53.19 86 TYR A C 1
ATOM 680 O O . TYR A 1 86 ? -2.420 4.506 14.773 1.00 53.19 86 TYR A O 1
ATOM 688 N N . SER A 1 87 ? -0.436 3.869 15.589 1.00 48.81 87 SER A N 1
ATOM 689 C CA . SER A 1 87 ? -0.186 5.105 16.333 1.00 48.81 87 SER A CA 1
ATOM 690 C C . SER A 1 87 ? 0.156 6.226 15.354 1.00 48.81 87 SER A C 1
ATOM 692 O O . SER A 1 87 ? 1.278 6.329 14.853 1.00 48.81 87 SER A O 1
ATOM 694 N N . PHE A 1 88 ? -0.831 7.065 15.060 1.00 52.75 88 PHE A N 1
ATOM 695 C CA . PHE A 1 88 ? -0.631 8.347 14.400 1.00 52.75 88 PHE A CA 1
ATOM 696 C C . PHE A 1 88 ? -0.043 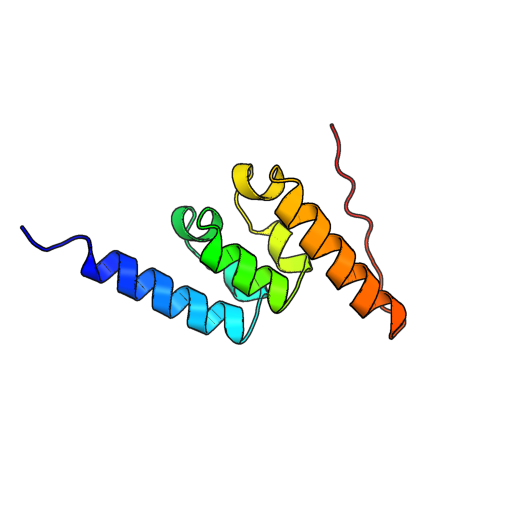9.317 15.435 1.00 52.75 88 PHE A C 1
ATOM 698 O O . PHE A 1 88 ? -0.784 9.917 16.210 1.00 52.75 88 PHE A O 1
ATOM 705 N N . GLU A 1 89 ? 1.286 9.416 15.519 1.00 41.53 89 GLU A N 1
ATOM 706 C CA . GLU A 1 89 ? 1.906 10.502 16.288 1.00 41.53 89 GLU A CA 1
ATOM 707 C C . GLU A 1 89 ? 1.869 11.808 15.478 1.00 41.53 89 GLU A C 1
ATOM 709 O O . GLU A 1 89 ? 2.232 11.831 14.297 1.00 41.53 89 GLU A O 1
ATOM 714 N N . GLU A 1 90 ? 1.369 12.850 16.147 1.00 49.69 90 GLU A N 1
ATOM 715 C CA . GLU A 1 90 ? 1.095 14.220 15.682 1.00 49.69 90 GLU A CA 1
ATOM 716 C C . GLU A 1 90 ? 2.357 15.014 15.294 1.00 49.69 90 GLU A C 1
ATOM 718 O O . GLU A 1 90 ? 3.388 14.911 16.001 1.00 49.69 90 GLU A O 1
#

Solvent-accessible surface area (backbone atoms only — not comparable to full-atom values): 5152 Å² total; per-residue (Å²): 137,85,77,67,67,62,54,55,49,51,52,50,54,51,46,41,58,43,10,65,75,39,10,63,47,42,70,74,48,52,74,69,49,23,56,31,66,67,48,43,49,44,9,26,74,61,31,33,75,29,51,78,48,34,29,73,71,51,59,68,31,65,71,58,44,52,52,24,51,56,49,46,52,60,53,49,74,72,48,102,61,86,76,77,78,83,78,82,81,131

pLDDT: mean 81.81, std 16.19, range [41.53, 96.12]

Secondary structure (DSSP, 8-state):
---SHHHHHHHHHHHHHHHHH-GGGGGGS-TTTTT-HHHHHHHHHH-GGGGGGS-HHHHT-HHHHHHHHHHHHHHHTTS-----------

Foldseek 3Di:
DPPPPVVVVVLLVVLLVVLLVALLCLLVRDLVLLADPVSNLSSLVRPLVSVVSHDPVSVPPVVSVVSSVVVVVVVVVPDPDDDPDPPPDD

Mean predicted aligned error: 8.36 Å

Radius of gyration: 14.33 Å; Cα contacts (8 Å, |Δi|>4): 93; chains: 1; bounding box: 24×27×46 Å